Protein AF-A0A836S4W9-F1 (afdb_monomer_lite)

Foldseek 3Di:
DPPVVVVVVVVVVVVVVVPDPDDPDDDDDDDFPQEEEEEEAPVSVVCQVVSVVVVHQYEYAHDYDDDDPPHNYDDLPPADWDWDDAQQFIWIWRHDPVDPPIDIDGGRAYEYAYPDDNDPDPDDGHRYHYPPVPPPPPVPPD

Structure (mmCIF, N/CA/C/O backbone):
data_AF-A0A836S4W9-F1
#
_entry.id   AF-A0A836S4W9-F1
#
loop_
_atom_site.group_PDB
_atom_site.id
_atom_site.type_symbol
_atom_site.label_atom_id
_atom_site.label_alt_id
_atom_site.label_comp_id
_atom_site.label_asym_id
_atom_site.label_entity_id
_atom_site.label_seq_id
_atom_site.pdbx_PDB_ins_code
_atom_site.Cartn_x
_atom_site.Cartn_y
_atom_site.Cartn_z
_atom_site.occupancy
_atom_site.B_iso_or_equiv
_atom_site.auth_seq_id
_atom_site.auth_comp_id
_atom_site.auth_asym_id
_atom_site.auth_atom_id
_atom_site.pdbx_PDB_model_num
ATOM 1 N N . MET A 1 1 ? 35.842 -36.154 -36.106 1.00 51.56 1 MET A N 1
ATOM 2 C CA . MET A 1 1 ? 34.498 -35.689 -36.525 1.00 51.56 1 MET A CA 1
ATOM 3 C C . MET A 1 1 ? 33.874 -34.598 -35.627 1.00 51.56 1 MET A C 1
ATOM 5 O O . MET A 1 1 ? 32.928 -33.974 -36.079 1.00 51.56 1 MET A O 1
ATOM 9 N N . ASN A 1 2 ? 34.407 -34.270 -34.434 1.00 56.66 2 ASN A N 1
ATOM 10 C CA . ASN A 1 2 ? 33.774 -33.313 -33.491 1.00 56.66 2 ASN A CA 1
ATOM 11 C C . ASN A 1 2 ? 33.962 -31.808 -33.786 1.00 56.66 2 ASN A C 1
ATOM 13 O O . ASN A 1 2 ? 33.228 -30.991 -33.240 1.00 56.66 2 ASN A O 1
ATOM 17 N N . ASN A 1 3 ? 34.921 -31.413 -34.630 1.00 57.19 3 ASN A N 1
ATOM 18 C CA . ASN A 1 3 ? 35.259 -29.992 -34.821 1.00 57.19 3 ASN A CA 1
ATOM 19 C C . ASN A 1 3 ? 34.303 -29.265 -35.797 1.00 57.19 3 ASN A C 1
ATOM 21 O O . ASN A 1 3 ? 34.026 -28.080 -35.649 1.00 57.19 3 ASN A O 1
ATOM 25 N N . ALA A 1 4 ? 33.741 -29.995 -36.767 1.00 59.72 4 ALA A N 1
ATOM 26 C CA . ALA A 1 4 ? 32.804 -29.447 -37.753 1.00 59.72 4 ALA A CA 1
ATOM 27 C C . ALA A 1 4 ? 31.412 -29.165 -37.157 1.00 59.72 4 ALA A C 1
ATOM 29 O O . ALA A 1 4 ? 30.793 -28.160 -37.489 1.00 59.72 4 ALA A O 1
ATOM 30 N N . VAL A 1 5 ? 30.942 -30.012 -36.233 1.00 61.31 5 VAL A N 1
ATOM 31 C CA . VAL A 1 5 ? 29.652 -29.822 -35.542 1.00 61.31 5 VAL A CA 1
ATOM 32 C C . VAL A 1 5 ? 29.698 -28.596 -34.625 1.00 61.31 5 VAL A C 1
ATOM 34 O O . VAL A 1 5 ? 28.749 -27.819 -34.598 1.00 61.31 5 VAL A O 1
ATOM 37 N N . ASN A 1 6 ? 30.825 -28.371 -33.940 1.00 72.06 6 ASN A N 1
ATOM 38 C CA . ASN A 1 6 ? 31.017 -27.198 -33.087 1.00 72.06 6 ASN A CA 1
ATOM 39 C C . ASN A 1 6 ? 31.054 -25.898 -33.910 1.00 72.06 6 ASN A C 1
ATOM 41 O O . ASN A 1 6 ? 30.418 -24.912 -33.553 1.00 72.06 6 ASN A O 1
ATOM 45 N N . 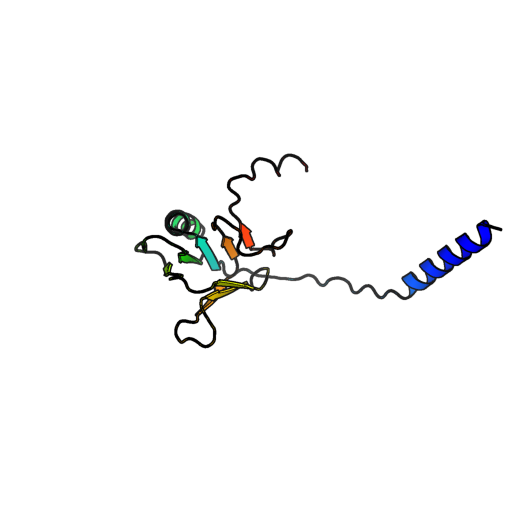ARG A 1 7 ? 31.717 -25.915 -35.076 1.00 75.69 7 ARG A N 1
ATOM 46 C CA . ARG A 1 7 ? 31.752 -24.752 -35.972 1.00 75.69 7 ARG A CA 1
ATOM 47 C C . ARG A 1 7 ? 30.370 -24.411 -36.533 1.00 75.69 7 ARG A C 1
ATOM 49 O O . ARG A 1 7 ? 29.991 -23.248 -36.519 1.00 75.69 7 ARG A O 1
ATOM 56 N N . ASN A 1 8 ? 29.592 -25.421 -36.919 1.00 79.06 8 ASN A N 1
ATOM 57 C CA . ASN A 1 8 ? 28.217 -25.225 -37.383 1.00 79.06 8 ASN A CA 1
ATOM 58 C C . ASN A 1 8 ? 27.304 -24.674 -36.273 1.00 79.06 8 ASN A C 1
ATOM 60 O O . ASN A 1 8 ? 26.460 -23.826 -36.546 1.00 79.06 8 ASN A O 1
ATOM 64 N N . ALA A 1 9 ? 27.479 -25.118 -35.023 1.00 76.81 9 ALA A N 1
ATOM 65 C CA . ALA A 1 9 ? 26.729 -24.590 -33.882 1.00 76.81 9 ALA A CA 1
ATOM 66 C C . ALA A 1 9 ? 27.079 -23.118 -33.592 1.00 76.81 9 ALA A C 1
ATOM 68 O O . ALA A 1 9 ? 26.187 -22.309 -33.341 1.00 76.81 9 ALA A O 1
ATOM 69 N N . VAL A 1 10 ? 28.361 -22.755 -33.691 1.00 80.06 10 VAL A N 1
ATOM 70 C CA . VAL A 1 10 ? 28.833 -21.369 -33.539 1.00 80.06 10 VAL A CA 1
ATOM 71 C C . VAL A 1 10 ? 28.321 -20.476 -34.671 1.00 80.06 10 VAL A C 1
ATOM 73 O O . VAL A 1 10 ? 27.820 -19.383 -34.409 1.00 80.06 10 VAL A O 1
ATOM 76 N N . GLU A 1 11 ? 28.395 -20.940 -35.919 1.00 84.25 11 GLU A N 1
ATOM 77 C CA . GLU A 1 11 ? 27.893 -20.214 -37.091 1.00 84.25 11 GLU A CA 1
ATOM 78 C C . GLU A 1 11 ? 26.371 -19.998 -37.002 1.00 84.25 11 GLU A C 1
ATOM 80 O O . GLU A 1 11 ? 25.886 -18.893 -37.257 1.00 84.25 11 GLU A O 1
ATOM 85 N N . ALA A 1 12 ? 25.621 -21.011 -36.555 1.00 83.50 12 ALA A N 1
ATOM 86 C CA . ALA A 1 12 ? 24.181 -20.909 -36.330 1.00 83.50 12 ALA A CA 1
ATOM 87 C C . ALA A 1 12 ? 23.832 -19.921 -35.203 1.00 83.50 12 ALA A C 1
ATOM 89 O O . ALA A 1 12 ? 22.931 -19.096 -35.366 1.00 83.50 12 ALA A O 1
ATOM 90 N N . ALA A 1 13 ? 24.568 -19.949 -34.086 1.00 79.00 13 ALA A N 1
ATOM 91 C CA . ALA A 1 13 ? 24.371 -19.012 -32.982 1.00 79.00 13 ALA A CA 1
ATOM 92 C C . ALA A 1 13 ? 24.673 -17.561 -33.400 1.00 79.00 13 ALA A C 1
ATOM 94 O O . ALA A 1 13 ? 23.891 -16.655 -33.115 1.00 79.00 13 ALA A O 1
ATOM 95 N N . GLN A 1 14 ? 25.760 -17.327 -34.142 1.00 81.31 14 GLN A N 1
ATOM 96 C CA . GLN A 1 14 ? 26.094 -15.998 -34.665 1.00 81.31 14 GLN A CA 1
ATOM 97 C C . GLN A 1 14 ? 25.059 -15.485 -35.673 1.00 81.31 14 GLN A C 1
ATOM 99 O O . GLN A 1 14 ? 24.728 -14.298 -35.662 1.00 81.31 14 GLN A O 1
ATOM 104 N N . ALA A 1 15 ? 24.533 -16.359 -36.536 1.00 84.12 15 ALA A N 1
ATOM 105 C CA . ALA A 1 15 ? 23.480 -15.999 -37.482 1.00 84.12 15 ALA A CA 1
ATOM 106 C C . ALA A 1 15 ? 22.175 -15.608 -36.767 1.00 84.12 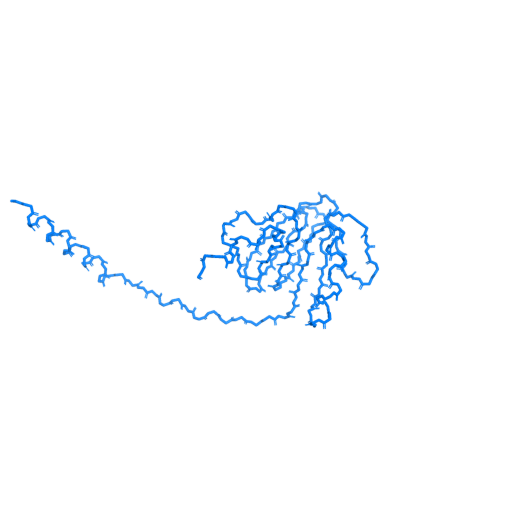15 ALA A C 1
ATOM 108 O O . ALA A 1 15 ? 21.524 -14.647 -37.176 1.00 84.12 15 ALA A O 1
ATOM 109 N N . ALA A 1 16 ? 21.829 -16.297 -35.675 1.00 80.12 16 ALA A N 1
ATOM 110 C CA . ALA A 1 16 ? 20.660 -15.970 -34.863 1.00 80.12 16 ALA A CA 1
ATOM 111 C C . ALA A 1 16 ? 20.783 -14.593 -34.186 1.00 80.12 16 ALA A C 1
ATOM 113 O O . ALA A 1 16 ? 19.824 -13.824 -34.179 1.00 80.12 16 ALA A O 1
ATOM 114 N N . VAL A 1 17 ? 21.973 -14.243 -33.682 1.00 80.88 17 VAL A N 1
ATOM 115 C CA . VAL A 1 17 ? 22.218 -12.946 -33.023 1.00 80.88 17 VAL A CA 1
ATOM 116 C C . VAL A 1 17 ? 22.203 -11.778 -34.015 1.00 80.88 17 VAL A C 1
ATOM 118 O O . VAL A 1 17 ? 21.709 -10.707 -33.678 1.00 80.88 17 VAL A O 1
ATOM 121 N N . LYS A 1 18 ? 22.673 -11.964 -35.258 1.00 78.50 18 LYS A N 1
ATOM 122 C CA . LYS A 1 18 ? 22.687 -10.894 -36.281 1.00 78.50 18 LYS A CA 1
ATOM 123 C C . LYS A 1 18 ? 21.304 -10.328 -36.617 1.00 78.50 18 LYS A C 1
ATOM 125 O O . LYS A 1 18 ? 21.214 -9.171 -37.011 1.00 78.50 18 LYS A O 1
ATOM 130 N N . ASN A 1 19 ? 20.254 -11.130 -36.458 1.00 73.44 19 ASN A N 1
ATOM 131 C CA . ASN A 1 19 ? 18.872 -10.716 -36.711 1.00 73.44 19 ASN A CA 1
ATOM 132 C C . ASN A 1 19 ? 18.129 -10.311 -35.431 1.00 73.44 19 ASN A C 1
ATOM 134 O O . ASN A 1 19 ? 16.938 -10.003 -35.481 1.00 73.44 19 ASN A O 1
ATOM 138 N N . MET A 1 20 ? 18.808 -10.317 -34.282 1.00 76.44 20 MET A N 1
ATOM 139 C CA . MET A 1 20 ? 18.227 -9.894 -33.021 1.00 76.44 20 MET A CA 1
ATOM 140 C C . MET A 1 20 ? 18.170 -8.367 -32.993 1.00 76.44 20 MET A C 1
ATOM 142 O O . MET A 1 20 ? 19.155 -7.685 -32.718 1.00 76.44 20 MET A O 1
ATOM 146 N N . VAL A 1 21 ? 16.997 -7.820 -33.302 1.00 72.50 21 VAL A N 1
ATOM 147 C CA . VAL A 1 21 ? 16.730 -6.393 -33.124 1.00 72.50 21 VAL A CA 1
ATOM 148 C C . VAL A 1 21 ? 16.537 -6.146 -31.630 1.00 72.50 21 VAL A C 1
ATOM 150 O O . VAL A 1 21 ? 15.469 -6.402 -31.079 1.00 72.50 21 VAL A O 1
ATOM 153 N N . VAL A 1 22 ? 17.593 -5.683 -30.962 1.00 72.38 22 VAL A N 1
ATOM 154 C CA . VAL A 1 22 ? 17.516 -5.220 -29.574 1.00 72.38 22 VAL A CA 1
ATOM 155 C C . VAL A 1 22 ? 17.031 -3.775 -29.604 1.00 72.38 22 VAL A C 1
ATOM 157 O O . VA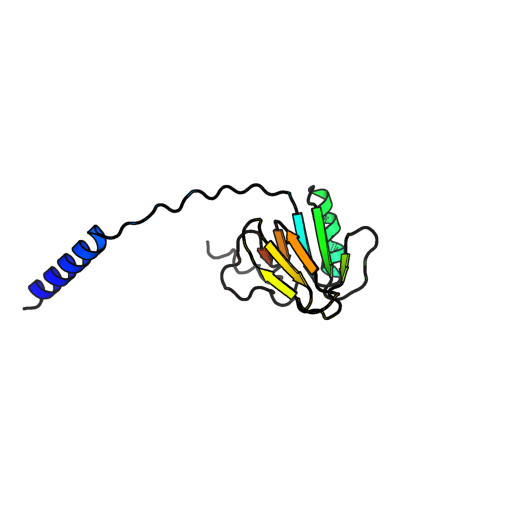L A 1 22 ? 17.762 -2.878 -30.020 1.00 72.38 22 VAL A O 1
ATOM 160 N N . ALA A 1 23 ? 15.782 -3.542 -29.205 1.00 66.06 23 ALA A N 1
ATOM 161 C CA . ALA A 1 23 ? 15.304 -2.185 -28.976 1.00 66.06 23 ALA A CA 1
ATOM 162 C C . ALA A 1 23 ? 15.989 -1.635 -27.709 1.00 66.06 23 ALA A C 1
ATOM 164 O O . ALA A 1 23 ? 15.935 -2.305 -26.675 1.00 66.06 23 ALA A O 1
ATOM 165 N N . PRO A 1 24 ? 16.635 -0.454 -27.753 1.00 65.31 24 PRO A N 1
ATOM 166 C CA . PRO A 1 24 ? 17.131 0.193 -26.547 1.00 65.31 24 PRO A CA 1
ATOM 167 C C . PRO A 1 24 ? 15.971 0.394 -25.575 1.00 65.31 24 PRO A C 1
ATOM 169 O O . PRO A 1 24 ? 14.919 0.905 -25.965 1.00 65.31 24 PRO A O 1
ATOM 172 N N . THR A 1 25 ? 16.152 0.004 -24.317 1.00 67.19 25 THR A N 1
ATOM 173 C CA . THR A 1 25 ? 15.191 0.336 -23.267 1.00 67.19 25 THR A CA 1
ATOM 174 C C . THR A 1 25 ? 15.151 1.858 -23.158 1.00 67.19 25 THR A C 1
ATOM 176 O O . THR A 1 25 ? 16.163 2.481 -22.838 1.00 67.19 25 THR A O 1
ATOM 179 N N . GLY A 1 26 ? 14.017 2.466 -23.513 1.00 69.25 26 GLY A N 1
ATOM 180 C CA . GLY A 1 26 ? 13.843 3.913 -23.426 1.00 69.25 26 GLY A CA 1
ATOM 181 C C . GLY A 1 26 ? 14.092 4.402 -22.000 1.00 69.25 26 GLY A C 1
ATOM 182 O O . GLY A 1 26 ? 13.768 3.704 -21.037 1.00 69.25 26 GLY A O 1
ATOM 183 N N . LEU A 1 27 ? 14.676 5.594 -21.865 1.00 74.38 27 LEU A N 1
ATOM 184 C CA . LEU A 1 27 ? 14.792 6.258 -20.572 1.00 74.38 27 LEU A CA 1
ATOM 185 C C . LEU A 1 27 ? 13.370 6.514 -20.046 1.00 74.38 27 LEU A C 1
ATOM 187 O O . LEU A 1 27 ? 12.575 7.171 -20.718 1.00 74.38 27 LEU A O 1
ATOM 191 N N . VAL A 1 28 ? 13.031 5.962 -18.881 1.00 70.81 28 VAL A N 1
ATOM 192 C CA . VAL A 1 28 ? 11.739 6.219 -18.234 1.00 70.81 28 VAL A CA 1
ATOM 193 C C . VAL A 1 28 ? 11.919 7.408 -17.300 1.00 70.81 28 VAL A C 1
ATOM 195 O O . VAL A 1 28 ? 12.560 7.288 -16.258 1.00 70.81 28 VAL A O 1
ATOM 198 N N . GLU A 1 29 ? 11.368 8.558 -17.680 1.00 71.56 29 GLU A N 1
ATOM 199 C CA . GLU A 1 29 ? 11.309 9.737 -16.817 1.00 71.56 29 GLU A CA 1
ATOM 200 C C . GLU A 1 29 ? 10.060 9.679 -15.937 1.00 71.56 29 GLU A C 1
ATOM 202 O O . GLU A 1 29 ? 8.949 9.425 -16.404 1.00 71.56 29 GLU A O 1
ATOM 207 N N . TYR A 1 30 ? 10.249 9.920 -14.644 1.00 77.12 30 TYR A N 1
ATOM 208 C CA . TYR A 1 30 ? 9.175 9.973 -13.666 1.00 77.12 30 TYR A CA 1
ATOM 209 C C . TYR A 1 30 ? 9.419 11.126 -12.691 1.00 77.12 30 TYR A C 1
ATOM 211 O O . TYR A 1 30 ? 10.542 11.340 -12.235 1.00 77.12 30 TYR A O 1
ATOM 219 N N . THR A 1 31 ? 8.358 11.859 -12.350 1.00 82.38 31 THR A N 1
ATOM 220 C CA . THR A 1 31 ? 8.387 12.923 -11.343 1.00 82.38 31 THR A CA 1
ATOM 221 C C . THR A 1 31 ? 7.360 12.628 -10.263 1.00 82.38 31 THR A C 1
ATOM 223 O O . THR A 1 31 ? 6.156 12.615 -10.524 1.00 82.38 31 THR A O 1
ATOM 226 N N . SER A 1 32 ? 7.851 12.415 -9.043 1.00 86.94 32 SER A N 1
ATOM 227 C CA . SER A 1 32 ? 7.003 12.176 -7.879 1.00 86.94 32 SER A CA 1
ATOM 228 C C . SER A 1 32 ? 6.202 13.407 -7.480 1.00 86.94 32 SER A C 1
ATOM 230 O O . SER A 1 32 ? 6.719 14.520 -7.517 1.00 86.94 32 SER A O 1
ATOM 232 N N . GLN A 1 33 ? 4.950 13.190 -7.076 1.00 89.81 33 GLN A N 1
ATOM 233 C CA . GLN A 1 33 ? 4.092 14.184 -6.428 1.00 89.81 33 GLN A CA 1
ATOM 234 C C . GLN A 1 33 ? 4.189 14.104 -4.893 1.00 89.81 33 GLN A C 1
ATOM 236 O O . GLN A 1 33 ? 3.486 14.826 -4.189 1.00 89.81 33 GLN A O 1
ATOM 241 N N . GLY A 1 34 ? 5.054 13.229 -4.364 1.00 92.06 34 GLY A N 1
ATOM 242 C CA . GLY A 1 34 ? 5.272 13.054 -2.929 1.00 92.06 34 GLY A CA 1
ATOM 243 C C . GLY A 1 34 ? 4.142 12.316 -2.211 1.00 92.06 34 GLY A C 1
ATOM 244 O O . GLY A 1 34 ? 4.069 12.382 -0.986 1.00 92.06 34 GLY A O 1
ATOM 245 N N . ARG A 1 35 ? 3.252 11.624 -2.933 1.00 94.62 35 ARG A N 1
ATOM 246 C CA . ARG A 1 35 ? 2.162 10.845 -2.325 1.00 94.62 35 ARG A CA 1
ATOM 247 C C . ARG A 1 35 ? 2.711 9.546 -1.753 1.00 94.62 35 ARG A C 1
ATOM 249 O O . ARG A 1 35 ? 3.350 8.778 -2.473 1.00 94.62 35 ARG A O 1
ATOM 256 N N . CYS A 1 36 ? 2.460 9.301 -0.476 1.00 94.50 36 CYS A N 1
ATOM 257 C CA . CYS A 1 36 ? 2.925 8.112 0.221 1.00 94.50 36 CYS A CA 1
ATOM 258 C C . CYS A 1 36 ? 1.758 7.456 0.954 1.00 94.50 36 CYS A C 1
ATOM 260 O O . CYS A 1 36 ? 1.019 8.130 1.669 1.00 94.50 36 CYS A O 1
ATOM 262 N N . VAL A 1 37 ? 1.610 6.141 0.801 1.00 96.19 37 VAL A N 1
ATOM 263 C CA . VAL A 1 37 ? 0.693 5.355 1.630 1.00 96.19 37 VAL A CA 1
ATOM 264 C C . VAL A 1 37 ? 1.516 4.475 2.557 1.00 96.19 37 VAL A C 1
ATOM 266 O O . VAL A 1 37 ? 2.334 3.686 2.085 1.00 96.19 37 VAL A O 1
ATOM 269 N N . VAL A 1 38 ? 1.276 4.599 3.861 1.00 95.62 38 VAL A N 1
ATOM 270 C CA . VAL A 1 38 ? 1.811 3.694 4.883 1.00 95.62 38 VAL A CA 1
ATOM 271 C C . VAL A 1 38 ? 0.741 2.659 5.204 1.00 95.62 38 VAL A C 1
ATOM 273 O O . VAL A 1 38 ? -0.378 3.019 5.565 1.00 95.62 38 VAL A O 1
ATOM 276 N N . ILE A 1 39 ? 1.065 1.380 5.054 1.00 95.50 39 ILE A N 1
ATOM 277 C CA . ILE A 1 39 ? 0.166 0.257 5.327 1.00 95.50 39 ILE A CA 1
ATOM 278 C C . ILE A 1 39 ? 0.699 -0.481 6.550 1.00 95.50 39 ILE A C 1
ATOM 280 O O . ILE A 1 39 ? 1.863 -0.860 6.565 1.00 95.50 39 ILE A O 1
ATOM 284 N N . GLY A 1 40 ? -0.128 -0.703 7.564 1.00 94.12 40 GLY A N 1
ATOM 285 C CA . GLY A 1 40 ? 0.281 -1.434 8.769 1.00 94.12 40 GLY A CA 1
ATOM 286 C C . GLY A 1 40 ? -0.780 -1.377 9.857 1.00 94.12 40 GLY A C 1
ATOM 287 O O . GLY A 1 40 ? -1.898 -0.932 9.591 1.00 94.12 40 GLY A O 1
ATOM 288 N N . ALA A 1 41 ? -0.489 -1.891 11.050 1.00 92.75 41 ALA A N 1
ATOM 289 C CA . ALA A 1 41 ? -1.386 -1.765 12.197 1.00 92.75 41 ALA A CA 1
ATOM 290 C C . ALA A 1 41 ? -1.127 -0.427 12.922 1.00 92.75 41 ALA A C 1
ATOM 292 O O . ALA A 1 41 ? -0.810 0.570 12.267 1.00 92.75 41 ALA A O 1
ATOM 293 N N . ALA A 1 42 ? -1.270 -0.369 14.247 1.00 90.88 42 ALA A N 1
ATOM 294 C CA . ALA A 1 42 ? -1.118 0.868 15.020 1.00 90.88 42 ALA A CA 1
ATOM 295 C C . ALA A 1 42 ? 0.234 1.573 14.772 1.00 90.88 42 ALA A C 1
ATOM 297 O O . ALA A 1 42 ? 0.283 2.797 14.670 1.00 90.88 42 ALA A O 1
ATOM 298 N N . GLU A 1 43 ? 1.311 0.813 14.554 1.00 89.69 43 GLU A N 1
ATOM 299 C CA . GLU A 1 43 ? 2.644 1.336 14.243 1.00 89.69 43 GLU A CA 1
ATOM 300 C C . GLU A 1 43 ? 2.687 2.214 12.979 1.00 89.69 43 GLU A C 1
ATOM 302 O O . GLU A 1 43 ? 3.510 3.126 12.884 1.00 89.69 43 GLU A O 1
ATOM 307 N N . ALA A 1 44 ? 1.790 1.985 12.013 1.00 92.00 44 ALA A N 1
ATOM 308 C CA . ALA A 1 44 ? 1.701 2.8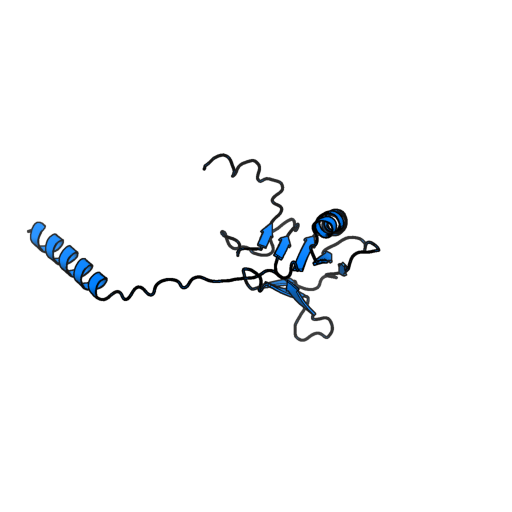12 10.813 1.00 92.00 44 ALA A CA 1
ATOM 309 C C . ALA A 1 44 ? 1.201 4.224 11.131 1.00 92.00 44 ALA A C 1
ATOM 311 O O . ALA A 1 44 ? 1.722 5.195 10.577 1.00 92.00 44 ALA A O 1
ATOM 312 N N . ALA A 1 45 ? 0.223 4.337 12.034 1.00 90.12 45 ALA A N 1
ATOM 313 C CA . ALA A 1 45 ? -0.293 5.621 12.492 1.00 90.12 45 ALA A CA 1
ATOM 314 C C . ALA A 1 45 ? 0.753 6.369 13.332 1.00 90.12 45 ALA A C 1
ATOM 316 O O . ALA A 1 45 ? 0.971 7.552 13.100 1.00 90.12 45 ALA A O 1
ATOM 317 N N . GLU A 1 46 ? 1.489 5.666 14.197 1.00 88.31 46 GLU A N 1
ATOM 318 C CA . GLU A 1 46 ? 2.559 6.264 15.008 1.00 88.31 46 GLU A CA 1
ATOM 319 C C . GLU A 1 46 ? 3.746 6.766 14.162 1.00 88.31 46 GLU A C 1
ATOM 321 O O . GLU A 1 46 ? 4.394 7.766 14.493 1.00 88.31 46 GLU A O 1
ATOM 326 N N . PHE A 1 47 ? 4.066 6.067 13.068 1.00 86.25 47 PHE A N 1
ATOM 327 C CA . PHE A 1 47 ? 5.209 6.394 12.214 1.00 86.25 47 PHE A CA 1
ATOM 328 C C . PHE A 1 47 ? 4.907 7.493 11.186 1.00 86.25 47 PHE A C 1
ATOM 330 O O . PHE A 1 47 ? 5.765 8.337 10.907 1.00 86.25 47 PHE A O 1
ATOM 337 N N . ALA A 1 48 ? 3.692 7.514 10.632 1.00 89.75 48 ALA A N 1
ATOM 338 C CA . ALA A 1 48 ? 3.289 8.419 9.555 1.00 89.75 48 ALA A CA 1
ATOM 339 C C . ALA A 1 48 ? 3.565 9.924 9.793 1.00 89.75 48 ALA A C 1
ATOM 341 O O . ALA A 1 48 ? 3.986 10.585 8.838 1.00 89.75 48 ALA A O 1
ATOM 342 N N . PRO A 1 49 ? 3.420 10.500 11.008 1.00 88.81 49 PRO A N 1
ATOM 343 C CA . PRO A 1 49 ? 3.693 11.916 11.257 1.00 88.81 49 PRO A CA 1
ATOM 344 C C . PRO A 1 49 ? 5.129 12.318 10.922 1.00 88.81 49 PRO A C 1
ATOM 346 O O . PRO A 1 49 ? 5.351 13.398 10.380 1.00 88.81 49 PRO A O 1
ATOM 349 N N . ARG A 1 50 ? 6.097 11.423 11.158 1.00 88.44 50 ARG A N 1
ATOM 350 C CA . ARG A 1 50 ? 7.522 11.674 10.883 1.00 88.44 50 ARG A CA 1
ATOM 351 C C . ARG A 1 50 ? 7.800 11.820 9.387 1.00 88.44 50 ARG A C 1
ATOM 353 O O . ARG A 1 50 ? 8.690 12.562 8.989 1.00 88.44 50 ARG A O 1
ATOM 360 N N . LEU A 1 51 ? 7.029 11.129 8.545 1.00 87.62 51 LEU A N 1
ATOM 361 C CA . LEU A 1 51 ? 7.124 11.254 7.089 1.00 87.62 51 LEU A CA 1
ATOM 362 C C . LEU A 1 51 ? 6.483 12.551 6.580 1.00 87.62 51 LEU A C 1
ATOM 364 O O . LEU A 1 51 ? 6.939 13.124 5.592 1.00 87.62 51 LEU A O 1
ATOM 368 N N . SER A 1 52 ? 5.454 13.046 7.263 1.00 82.88 52 SER A N 1
ATOM 369 C CA . SER A 1 52 ? 4.824 14.325 6.922 1.00 82.88 52 SER A CA 1
ATOM 370 C C . SER A 1 52 ? 5.762 15.519 7.158 1.00 82.88 52 SER A C 1
ATOM 372 O O . SER A 1 52 ? 5.677 16.515 6.440 1.00 82.88 52 SER A O 1
ATOM 374 N N . GLU A 1 53 ? 6.711 15.416 8.098 1.00 84.69 53 GLU A N 1
ATOM 375 C CA . GLU A 1 53 ? 7.726 16.454 8.358 1.00 84.69 53 GLU A CA 1
ATOM 376 C C . GLU A 1 53 ? 8.674 16.682 7.167 1.00 84.69 53 GLU A C 1
ATOM 378 O O . GLU A 1 53 ? 9.184 17.787 6.979 1.00 84.69 53 GLU A O 1
ATOM 383 N N . VAL A 1 54 ? 8.867 15.671 6.312 1.00 83.12 54 VAL A N 1
ATOM 384 C CA . VAL A 1 54 ? 9.728 15.747 5.118 1.00 83.12 54 VAL A CA 1
ATOM 385 C C . VAL A 1 54 ? 8.957 16.091 3.835 1.00 83.12 54 VAL A C 1
ATOM 387 O O . VAL A 1 54 ? 9.406 15.788 2.733 1.00 83.12 54 VAL A O 1
ATOM 390 N N . SER A 1 55 ? 7.813 16.779 3.961 1.00 84.25 55 SER A N 1
ATOM 391 C CA . SER A 1 55 ? 6.968 17.256 2.846 1.00 84.25 55 SER A CA 1
ATOM 392 C C . SER A 1 55 ? 6.303 16.161 1.995 1.00 84.25 55 SER A C 1
ATOM 394 O O . SER A 1 55 ? 5.918 16.419 0.853 1.00 84.25 55 SER A O 1
ATOM 396 N N . LEU A 1 56 ? 6.131 14.948 2.532 1.00 90.75 56 LEU A N 1
ATOM 397 C CA . LEU A 1 56 ? 5.318 13.912 1.888 1.00 90.75 56 LEU A CA 1
ATOM 398 C C . LEU A 1 56 ? 3.829 14.103 2.200 1.00 90.75 56 LEU A C 1
ATOM 400 O O . LEU A 1 56 ? 3.442 14.486 3.302 1.00 90.75 56 LEU A O 1
ATOM 404 N N . GLN A 1 57 ? 2.980 13.781 1.226 1.00 92.69 57 GLN A N 1
ATOM 405 C CA . GLN A 1 57 ? 1.533 13.684 1.403 1.00 92.69 57 GLN A CA 1
ATOM 406 C C . GLN A 1 57 ? 1.199 12.262 1.852 1.00 92.69 57 GLN A C 1
ATOM 408 O O . GLN A 1 57 ? 1.043 11.362 1.024 1.00 92.69 57 GLN A O 1
ATOM 413 N N . VAL A 1 58 ? 1.153 12.059 3.167 1.00 93.69 58 VAL A N 1
ATOM 414 C CA . VAL A 1 58 ? 1.027 10.730 3.773 1.00 93.69 58 VAL A CA 1
ATOM 415 C C . VAL A 1 58 ? -0.436 10.377 4.022 1.00 93.69 58 VAL A C 1
ATOM 417 O O . VAL A 1 58 ? -1.171 11.166 4.610 1.00 93.69 58 VAL A O 1
ATOM 420 N N . GLN A 1 59 ? -0.839 9.176 3.610 1.00 94.44 59 GLN A N 1
ATOM 421 C CA . GLN A 1 59 ? -2.086 8.519 4.007 1.00 94.44 59 GLN A CA 1
ATOM 422 C C . GLN A 1 59 ? -1.775 7.204 4.715 1.00 94.44 59 GLN A C 1
ATOM 424 O O . GLN A 1 59 ? -0.833 6.505 4.341 1.00 94.44 59 GLN A O 1
ATOM 429 N N . VAL A 1 60 ? -2.570 6.858 5.725 1.00 95.12 60 VAL A N 1
ATOM 430 C CA . VAL A 1 60 ? -2.395 5.612 6.480 1.00 95.12 60 VAL A CA 1
ATOM 431 C C . VAL A 1 60 ? -3.516 4.653 6.125 1.00 95.12 60 VAL A C 1
ATOM 433 O O . VAL A 1 60 ? -4.685 4.965 6.326 1.00 95.12 60 VAL A O 1
ATOM 436 N N . LEU A 1 61 ? -3.168 3.474 5.620 1.00 95.81 61 LEU A N 1
ATOM 437 C CA . LEU A 1 61 ? -4.094 2.361 5.450 1.00 95.81 61 LEU A CA 1
ATOM 438 C C . LEU A 1 61 ? -3.965 1.427 6.655 1.00 95.81 61 LEU A C 1
ATOM 440 O O . LEU A 1 61 ? -3.066 0.586 6.716 1.00 95.81 61 LEU A O 1
ATOM 444 N N . LEU A 1 62 ? -4.861 1.613 7.623 1.00 94.50 62 LEU A N 1
ATOM 445 C CA . LEU A 1 62 ? -4.799 0.968 8.930 1.00 94.50 62 LEU A CA 1
ATOM 446 C C . LEU A 1 62 ? -5.407 -0.435 8.869 1.00 94.50 62 LEU A C 1
ATOM 448 O O . LEU A 1 62 ? -6.611 -0.608 8.676 1.00 94.50 62 LEU A O 1
ATOM 452 N N . THR A 1 63 ? -4.568 -1.453 9.013 1.00 93.00 63 THR A N 1
ATOM 453 C CA . THR A 1 63 ? -4.967 -2.867 8.949 1.00 93.00 63 THR A CA 1
ATOM 454 C C . THR A 1 63 ? -5.610 -3.353 10.249 1.00 93.00 63 THR A C 1
ATOM 456 O O . THR A 1 63 ? -6.545 -4.155 10.197 1.00 93.00 63 THR A O 1
ATOM 459 N N . ASP A 1 64 ? -5.149 -2.834 11.389 1.00 88.31 64 ASP A N 1
ATOM 460 C CA . ASP A 1 64 ? -5.657 -3.082 12.740 1.00 88.31 64 ASP A CA 1
ATOM 461 C C . ASP A 1 64 ? -5.243 -1.928 13.674 1.00 88.31 64 ASP A C 1
ATOM 463 O O . ASP A 1 64 ? -4.262 -1.238 13.403 1.00 88.31 64 ASP A O 1
ATOM 467 N N . GLY A 1 65 ? -5.960 -1.733 14.780 1.00 84.06 65 GLY A N 1
ATOM 468 C CA . GLY A 1 65 ? -5.696 -0.672 15.757 1.00 84.06 65 GLY A CA 1
ATOM 469 C C . GLY A 1 65 ? -6.665 0.519 15.697 1.00 84.06 65 GLY A C 1
ATOM 470 O O . GLY A 1 65 ? -7.613 0.520 14.908 1.00 84.06 65 GLY A O 1
ATOM 471 N N . PRO A 1 66 ? -6.484 1.507 16.592 1.00 79.00 66 PRO A N 1
ATOM 472 C CA . PRO A 1 66 ? -7.354 2.674 16.681 1.00 79.00 66 PRO A CA 1
ATOM 473 C C . PRO A 1 66 ? -7.017 3.737 15.627 1.00 79.00 66 PRO A C 1
ATOM 475 O O . PRO A 1 66 ? -5.854 3.944 15.291 1.00 79.00 66 PRO A O 1
ATOM 478 N N . ASP A 1 67 ? -8.038 4.465 15.170 1.00 77.06 67 ASP A N 1
ATOM 479 C CA . ASP A 1 67 ? -7.846 5.660 14.345 1.00 77.06 67 ASP A CA 1
ATOM 480 C C . ASP A 1 67 ? -7.191 6.774 15.180 1.00 77.06 67 ASP A C 1
ATOM 482 O O . ASP A 1 67 ? -7.736 7.202 16.204 1.00 77.06 67 ASP A O 1
ATOM 486 N N . GLU A 1 68 ? -6.036 7.274 14.733 1.00 71.25 68 GLU A N 1
ATOM 487 C CA . GLU A 1 68 ? -5.364 8.407 15.373 1.00 71.25 68 GLU A CA 1
ATOM 488 C C . GLU A 1 68 ? -5.841 9.763 14.813 1.00 71.25 68 GLU A C 1
ATOM 490 O O . GLU A 1 68 ? -5.887 9.959 13.593 1.00 71.25 68 GLU A O 1
ATOM 495 N N . PRO A 1 69 ? -6.168 10.748 15.674 1.00 69.06 69 PRO A N 1
ATOM 496 C CA . PRO A 1 69 ? -6.564 12.081 15.227 1.00 69.06 69 PRO A CA 1
ATOM 497 C C . PRO A 1 69 ? -5.424 12.835 14.527 1.00 69.06 69 PRO A C 1
ATOM 499 O O . PRO A 1 69 ? -4.326 12.952 15.062 1.00 69.06 69 PRO A O 1
ATOM 502 N N . GLY A 1 70 ? -5.717 13.455 13.380 1.00 74.12 70 GLY A N 1
ATOM 503 C CA . GLY A 1 70 ? -4.797 14.374 12.692 1.00 74.12 70 GLY A CA 1
ATOM 504 C C . GLY A 1 70 ? -4.074 13.790 11.477 1.00 74.12 70 GLY A C 1
ATOM 505 O O . GLY A 1 70 ? -3.440 14.546 10.742 1.00 74.12 70 GLY A O 1
ATOM 506 N N . LEU A 1 71 ? -4.227 12.492 11.211 1.00 73.81 71 LEU A N 1
ATOM 507 C CA . LEU A 1 71 ? -3.785 11.844 9.976 1.00 73.81 71 LEU A CA 1
ATOM 508 C C . LEU A 1 71 ? -4.989 11.453 9.105 1.00 73.81 71 LEU A C 1
ATOM 510 O O . LEU A 1 71 ? -6.045 11.097 9.635 1.00 73.81 71 LEU A O 1
ATOM 514 N N . PRO A 1 72 ? -4.859 11.479 7.768 1.00 87.06 72 PRO A N 1
ATOM 515 C CA . PRO A 1 72 ? -5.840 10.864 6.888 1.00 87.06 72 PRO A CA 1
ATOM 516 C C . PRO A 1 72 ? -5.682 9.337 6.964 1.00 87.06 72 PRO A C 1
ATOM 518 O O . PRO A 1 72 ? -4.870 8.738 6.254 1.00 87.06 72 PRO A O 1
ATOM 521 N N . VAL A 1 73 ? -6.438 8.730 7.881 1.00 92.06 73 VAL A N 1
ATOM 522 C CA . VAL A 1 73 ? -6.479 7.282 8.118 1.00 92.06 73 VAL A CA 1
ATOM 523 C C . VAL A 1 73 ? -7.642 6.653 7.353 1.00 92.06 73 VAL A C 1
ATOM 525 O O . VAL A 1 73 ? -8.762 7.162 7.355 1.00 92.06 73 VAL A O 1
ATOM 528 N N . ILE A 1 74 ? -7.368 5.523 6.708 1.00 93.56 74 ILE A N 1
ATOM 529 C CA . ILE A 1 74 ? -8.334 4.699 5.992 1.00 93.56 74 ILE A CA 1
ATOM 530 C C . ILE A 1 74 ? -8.344 3.326 6.670 1.00 93.56 74 ILE A C 1
ATOM 532 O O . ILE A 1 74 ? -7.381 2.570 6.525 1.00 93.56 74 ILE A O 1
ATOM 536 N N . PRO A 1 75 ? -9.405 2.964 7.407 1.00 93.12 75 PRO A N 1
ATOM 537 C CA . PRO A 1 75 ? -9.452 1.684 8.103 1.00 93.12 75 PRO A CA 1
ATOM 538 C C . PRO A 1 75 ? -9.714 0.549 7.113 1.00 93.12 75 PRO A C 1
ATOM 540 O O . PRO A 1 75 ? -10.732 0.548 6.422 1.00 93.12 75 PRO A O 1
ATOM 543 N N . LEU A 1 76 ? -8.856 -0.471 7.053 1.00 93.38 76 LEU A N 1
ATOM 544 C CA . LEU A 1 76 ? -9.044 -1.616 6.159 1.00 93.38 76 LEU A CA 1
ATOM 545 C C . LEU A 1 76 ? -10.344 -2.362 6.488 1.00 93.38 76 LEU A C 1
ATOM 547 O O . LEU A 1 76 ? -11.088 -2.732 5.583 1.00 93.38 76 LEU A O 1
ATOM 551 N N . GLY A 1 77 ? -10.665 -2.539 7.772 1.00 88.44 77 GLY A N 1
ATOM 552 C CA . GLY A 1 77 ? -11.972 -3.043 8.207 1.00 88.44 77 GLY A CA 1
ATOM 553 C C . GLY A 1 77 ? -12.313 -4.433 7.657 1.00 88.44 77 GLY A C 1
ATOM 554 O O . GLY A 1 77 ? -13.435 -4.658 7.206 1.00 88.44 77 GLY A O 1
ATOM 555 N N . LYS A 1 78 ? -11.340 -5.356 7.653 1.00 86.69 78 LYS A N 1
ATOM 556 C CA . LYS A 1 78 ? -11.438 -6.715 7.070 1.00 86.69 78 LYS A CA 1
ATOM 557 C C . LYS A 1 78 ? -11.704 -6.759 5.558 1.00 86.69 78 LYS A C 1
ATOM 559 O O . LYS A 1 78 ? -11.986 -7.832 5.026 1.00 86.69 78 LYS A O 1
ATOM 564 N N . ARG A 1 79 ? -11.648 -5.620 4.862 1.00 93.44 79 ARG A N 1
ATOM 565 C CA . ARG A 1 79 ? -11.695 -5.581 3.399 1.00 93.44 79 ARG A CA 1
ATOM 566 C C . ARG A 1 79 ? -10.427 -6.222 2.837 1.00 93.44 79 ARG A C 1
ATOM 568 O O . ARG A 1 79 ? -9.373 -6.180 3.464 1.00 93.44 79 ARG A O 1
ATOM 575 N N . GLU A 1 80 ? -10.539 -6.810 1.654 1.00 93.69 80 GLU A N 1
ATOM 576 C CA . GLU A 1 80 ? -9.363 -7.282 0.926 1.00 93.69 80 GLU A CA 1
ATOM 577 C C . GLU A 1 80 ? -8.526 -6.097 0.442 1.00 93.69 80 GLU A C 1
ATOM 579 O O . GLU A 1 80 ? -9.053 -5.012 0.192 1.00 93.69 80 GLU A O 1
ATOM 584 N N . ILE A 1 81 ? -7.224 -6.317 0.302 1.00 95.50 81 ILE A N 1
ATOM 585 C CA . ILE A 1 81 ? -6.283 -5.327 -0.208 1.00 95.50 81 ILE A CA 1
ATOM 586 C C . ILE A 1 81 ? -5.515 -5.914 -1.386 1.00 95.50 81 ILE A C 1
ATOM 588 O O . ILE A 1 81 ? -5.077 -7.064 -1.349 1.00 95.50 81 ILE A O 1
ATOM 592 N N . LYS A 1 82 ? -5.332 -5.114 -2.436 1.00 95.88 82 LYS A N 1
ATOM 593 C CA . LYS A 1 82 ? -4.480 -5.475 -3.568 1.00 95.88 82 LYS A CA 1
ATOM 594 C C . LYS A 1 82 ? -3.668 -4.276 -4.027 1.00 95.88 82 LYS A C 1
ATOM 596 O O . LYS A 1 82 ? -4.232 -3.231 -4.336 1.00 95.88 82 LYS A O 1
ATOM 601 N N . VAL A 1 83 ? -2.354 -4.450 -4.113 1.00 96.31 83 VAL A N 1
ATOM 602 C CA . VAL A 1 83 ? -1.427 -3.430 -4.614 1.00 96.31 83 VAL A CA 1
ATOM 603 C C . VAL A 1 83 ? -1.003 -3.790 -6.035 1.00 96.31 83 VAL A C 1
ATOM 605 O O . VAL A 1 83 ? -0.594 -4.917 -6.308 1.00 96.31 83 VAL A O 1
ATOM 608 N N . GLU A 1 84 ? -1.108 -2.829 -6.946 1.00 94.56 84 GLU A N 1
ATOM 609 C CA . GLU A 1 84 ? -0.673 -2.940 -8.338 1.00 94.56 84 GLU A CA 1
ATOM 610 C C . GLU A 1 84 ? 0.153 -1.714 -8.745 1.00 94.56 84 GLU A C 1
ATOM 612 O O . GLU A 1 84 ? 0.074 -0.657 -8.118 1.00 94.56 84 GLU A O 1
ATOM 617 N N . GLY A 1 85 ? 0.898 -1.837 -9.843 1.00 90.88 85 GLY A N 1
ATOM 618 C CA . GLY A 1 85 ? 1.676 -0.744 -10.421 1.00 90.88 85 GLY A CA 1
ATOM 619 C C . GLY A 1 85 ? 3.143 -0.749 -10.000 1.00 90.88 85 GLY A C 1
ATOM 620 O O . GLY A 1 85 ? 3.650 -1.706 -9.416 1.00 90.88 85 GLY A O 1
ATOM 621 N N . HIS A 1 86 ? 3.838 0.316 -10.379 1.00 82.69 86 HIS A N 1
ATOM 622 C CA . HIS A 1 86 ? 5.258 0.514 -10.115 1.00 82.69 86 HIS A CA 1
ATOM 623 C C . HIS A 1 86 ? 5.597 2.004 -10.190 1.00 82.69 86 HIS A C 1
ATOM 625 O O . HIS A 1 86 ? 4.882 2.755 -10.853 1.00 82.69 86 HIS A O 1
ATOM 631 N N . MET A 1 87 ? 6.704 2.404 -9.555 1.00 80.38 87 MET A N 1
ATOM 632 C CA . MET A 1 87 ? 7.415 3.675 -9.746 1.00 80.38 87 MET A CA 1
ATOM 633 C C . MET A 1 87 ? 6.486 4.866 -10.007 1.00 80.38 87 MET A C 1
ATOM 635 O O . MET A 1 87 ? 6.382 5.350 -11.134 1.00 80.38 87 MET A O 1
ATOM 639 N N . GLY A 1 88 ? 5.772 5.301 -8.967 1.00 83.38 88 GLY A N 1
ATOM 640 C CA . GLY A 1 88 ? 4.920 6.480 -9.057 1.00 83.38 88 GLY A CA 1
ATOM 641 C C . GLY A 1 88 ? 3.483 6.292 -9.515 1.00 83.38 88 GLY A C 1
ATOM 642 O O . GLY A 1 88 ? 2.686 7.228 -9.487 1.00 83.38 88 GLY A O 1
ATOM 643 N N . ALA A 1 89 ? 3.152 5.090 -9.971 1.00 90.81 89 ALA A N 1
ATOM 644 C CA . ALA A 1 89 ? 1.840 4.751 -10.497 1.00 90.81 89 ALA A CA 1
ATOM 645 C C . ALA A 1 89 ? 1.206 3.597 -9.712 1.00 90.81 89 ALA A C 1
ATOM 647 O O . ALA A 1 89 ? 0.578 2.713 -10.303 1.00 90.81 89 ALA A O 1
ATOM 648 N N . PHE A 1 90 ? 1.383 3.577 -8.386 1.00 96.00 90 PHE A N 1
ATOM 649 C CA . PHE A 1 90 ? 0.757 2.556 -7.555 1.00 96.00 90 PHE A CA 1
ATOM 650 C C . PHE A 1 90 ? -0.749 2.779 -7.453 1.00 96.00 90 PHE A C 1
ATOM 652 O O . PHE A 1 90 ? -1.229 3.907 -7.300 1.00 96.00 90 PHE A O 1
ATOM 659 N N . LYS A 1 91 ? -1.485 1.670 -7.507 1.00 97.00 91 LYS A N 1
ATOM 660 C CA . LYS A 1 91 ? -2.917 1.593 -7.226 1.00 97.00 91 LYS A CA 1
ATOM 661 C C . LYS A 1 91 ? -3.133 0.604 -6.097 1.00 97.00 91 LYS A C 1
ATOM 663 O O . LYS A 1 91 ? -2.766 -0.564 -6.219 1.00 97.00 91 LYS A O 1
ATOM 668 N N . ILE A 1 92 ? -3.734 1.073 -5.013 1.00 97.31 92 ILE A N 1
ATOM 669 C CA . ILE A 1 92 ? -4.106 0.239 -3.874 1.00 97.31 92 ILE A CA 1
ATOM 670 C C . ILE A 1 92 ? -5.616 0.087 -3.903 1.00 97.31 92 ILE A C 1
ATOM 672 O O . ILE A 1 92 ? -6.354 1.042 -3.682 1.00 97.31 92 ILE A O 1
ATOM 676 N N . HIS A 1 93 ? -6.060 -1.117 -4.223 1.00 97.44 93 HIS A N 1
ATOM 677 C CA . HIS A 1 93 ? -7.456 -1.510 -4.217 1.00 97.44 93 HIS A CA 1
ATOM 678 C C . HIS A 1 93 ? -7.837 -1.965 -2.814 1.00 97.44 93 HIS A C 1
ATOM 680 O O . HIS A 1 93 ? -7.157 -2.822 -2.247 1.00 97.44 93 HIS A O 1
ATOM 686 N N . ILE A 1 94 ? -8.920 -1.409 -2.279 1.00 97.19 94 ILE A N 1
ATOM 687 C CA . ILE A 1 94 ? -9.431 -1.729 -0.950 1.00 97.19 94 ILE A CA 1
ATOM 688 C C . ILE A 1 94 ? -10.881 -2.185 -1.089 1.00 97.19 94 ILE A C 1
ATOM 690 O O . ILE A 1 94 ? -11.742 -1.431 -1.535 1.00 97.19 94 ILE A O 1
ATOM 694 N N . GLY A 1 95 ? -11.160 -3.419 -0.684 1.00 95.31 95 GLY A N 1
ATOM 695 C CA . GLY A 1 95 ? -12.462 -4.055 -0.836 1.00 95.31 95 GLY A CA 1
ATOM 696 C C . GLY A 1 95 ? -12.684 -4.682 -2.209 1.00 95.31 95 GLY A C 1
ATOM 697 O O . GLY A 1 95 ? -11.787 -4.798 -3.041 1.00 95.31 95 GLY A O 1
ATOM 698 N N . ASP A 1 96 ? -13.921 -5.112 -2.421 1.00 93.69 96 ASP A N 1
ATOM 699 C CA . ASP A 1 96 ? -14.369 -5.819 -3.619 1.00 93.69 96 ASP A CA 1
ATOM 700 C C . ASP A 1 96 ? -15.055 -4.834 -4.565 1.00 93.69 96 ASP A C 1
ATOM 702 O O . ASP A 1 96 ? -15.981 -4.151 -4.136 1.00 93.69 96 ASP A O 1
ATOM 706 N N . LYS A 1 97 ? -14.629 -4.791 -5.834 1.00 93.12 97 LYS A N 1
ATOM 707 C CA . LYS A 1 97 ? -15.117 -3.869 -6.878 1.00 93.12 97 LYS A CA 1
ATOM 708 C C . LYS A 1 97 ? -16.637 -3.837 -7.028 1.00 93.12 97 LYS A C 1
ATOM 710 O O . LYS A 1 97 ? -17.172 -2.804 -7.416 1.00 93.12 97 LYS A O 1
ATOM 715 N N . GLU A 1 98 ? -17.315 -4.935 -6.712 1.00 94.75 98 GLU A N 1
ATOM 716 C CA . GLU A 1 98 ? -18.773 -5.045 -6.821 1.00 94.75 98 GLU A CA 1
ATOM 717 C C . GLU A 1 98 ? -19.516 -4.498 -5.586 1.00 94.75 98 GLU A C 1
ATOM 719 O O . GLU A 1 98 ? -20.746 -4.422 -5.569 1.00 94.75 98 GLU A O 1
ATOM 724 N N . LYS A 1 99 ? -18.793 -4.119 -4.524 1.00 93.38 99 LYS A N 1
ATOM 725 C CA . LYS A 1 99 ? -19.360 -3.619 -3.266 1.00 93.38 99 LYS A CA 1
ATOM 726 C C . LYS A 1 99 ? -19.238 -2.095 -3.159 1.00 93.38 99 LYS A C 1
ATOM 728 O O . LYS A 1 99 ? -18.249 -1.511 -3.594 1.00 93.38 99 LYS A O 1
ATOM 733 N N . PRO A 1 100 ? -20.199 -1.424 -2.496 1.00 91.75 100 PRO A N 1
ATOM 734 C CA . PRO A 1 100 ? -20.219 0.038 -2.386 1.00 91.75 100 PRO A CA 1
ATOM 735 C C . PRO A 1 100 ? -19.079 0.624 -1.538 1.00 91.75 100 PRO A C 1
ATOM 737 O O . PRO A 1 100 ? -18.866 1.829 -1.560 1.00 91.75 100 PRO A O 1
ATOM 740 N N . ASN A 1 101 ? -18.362 -0.206 -0.776 1.00 91.19 101 ASN A N 1
ATOM 741 C CA . ASN A 1 101 ? -17.223 0.190 0.056 1.00 91.19 101 ASN A CA 1
ATOM 742 C C . ASN A 1 101 ? -15.860 -0.052 -0.622 1.00 91.19 101 ASN A C 1
ATOM 744 O O . ASN A 1 101 ? -14.835 -0.100 0.070 1.00 91.19 101 ASN A O 1
ATOM 748 N N . TYR A 1 102 ? -15.865 -0.258 -1.941 1.00 95.38 102 TYR A N 1
ATOM 749 C CA . TYR A 1 102 ? -14.666 -0.346 -2.756 1.00 95.38 102 TYR A CA 1
ATOM 750 C C . TYR A 1 102 ? -14.018 1.019 -2.953 1.00 95.38 102 TYR A C 1
ATOM 752 O O . TYR A 1 102 ? -14.681 2.001 -3.285 1.00 95.38 102 TYR A O 1
ATOM 760 N N . GLU A 1 103 ? -12.703 1.054 -2.804 1.00 95.44 103 GLU A N 1
ATOM 761 C CA . GLU A 1 103 ? -11.909 2.268 -2.912 1.00 95.44 103 GLU A CA 1
ATOM 762 C C . GLU A 1 103 ? 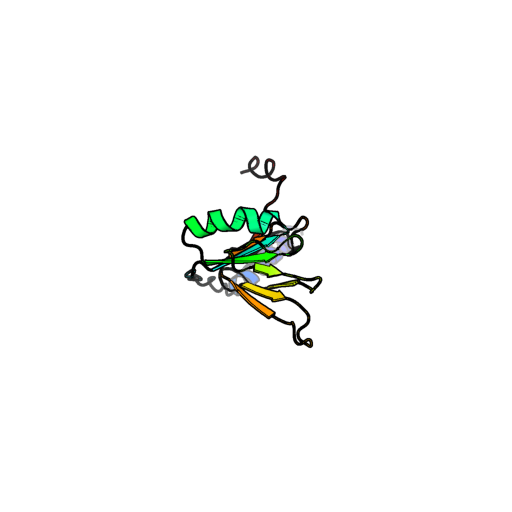-10.596 1.984 -3.643 1.00 95.44 103 GLU A C 1
ATOM 764 O O . GLU A 1 103 ? -10.062 0.871 -3.599 1.00 95.44 103 GLU A O 1
ATOM 769 N N . VAL A 1 104 ? -10.077 2.995 -4.342 1.00 96.44 104 VAL A N 1
ATOM 770 C CA . VAL A 1 104 ? -8.764 2.931 -4.990 1.00 96.44 104 VAL A CA 1
ATOM 771 C C . VAL A 1 104 ? -7.945 4.138 -4.583 1.00 96.44 104 VAL A C 1
ATOM 773 O O . VAL A 1 104 ? -8.317 5.270 -4.890 1.00 96.44 104 VAL A O 1
ATOM 776 N N . LEU A 1 105 ? -6.792 3.885 -3.971 1.00 95.94 105 LEU A N 1
ATOM 777 C CA . LEU A 1 105 ? -5.807 4.916 -3.668 1.00 95.94 105 LEU A CA 1
ATOM 778 C C . LEU A 1 105 ? -4.736 4.937 -4.748 1.00 95.94 105 LEU A C 1
ATOM 780 O O . LEU A 1 105 ? -4.216 3.893 -5.142 1.00 95.94 105 LEU A O 1
ATOM 784 N N . MET A 1 106 ? -4.403 6.136 -5.219 1.00 95.44 106 MET A N 1
ATOM 785 C CA . MET A 1 106 ? -3.279 6.355 -6.123 1.00 95.44 106 MET A CA 1
ATOM 786 C C . MET A 1 106 ? -2.147 7.022 -5.360 1.00 95.44 106 MET A C 1
ATOM 788 O O . MET A 1 106 ? -2.336 8.102 -4.800 1.00 95.44 106 MET A O 1
ATOM 792 N N . THR A 1 107 ? -0.976 6.396 -5.374 1.00 95.75 107 THR A N 1
ATOM 793 C CA . THR A 1 107 ? 0.185 6.858 -4.614 1.00 95.75 107 THR A CA 1
ATOM 794 C C . THR A 1 107 ? 1.468 6.695 -5.411 1.00 95.75 107 THR A C 1
ATOM 796 O O . THR A 1 107 ? 1.540 5.905 -6.357 1.00 95.75 107 THR A O 1
ATOM 799 N N . ASP A 1 108 ? 2.479 7.457 -5.017 1.00 94.69 108 ASP A N 1
ATOM 800 C CA . ASP A 1 108 ? 3.787 7.411 -5.648 1.00 94.69 108 ASP A CA 1
ATOM 801 C C . ASP A 1 108 ? 4.680 6.379 -4.963 1.00 94.69 108 ASP A C 1
ATOM 803 O O . ASP A 1 108 ? 5.431 5.657 -5.623 1.00 94.69 108 ASP A O 1
ATOM 807 N N . LEU A 1 109 ? 4.556 6.318 -3.635 1.00 94.31 109 LEU A N 1
ATOM 808 C CA . LEU A 1 109 ? 5.302 5.455 -2.736 1.00 94.31 109 LEU A CA 1
ATOM 809 C C . LEU A 1 109 ? 4.344 4.622 -1.881 1.00 94.31 109 LEU A C 1
ATOM 811 O O . LEU A 1 109 ? 3.265 5.086 -1.491 1.00 94.31 109 LEU A O 1
ATOM 815 N N . VAL A 1 110 ? 4.771 3.403 -1.569 1.00 95.50 110 VAL A N 1
ATOM 816 C CA . VAL A 1 110 ? 4.114 2.507 -0.618 1.00 95.50 110 VAL A CA 1
ATOM 817 C C . VAL A 1 110 ? 5.143 2.096 0.425 1.00 95.50 110 VAL A C 1
ATOM 819 O O . VAL A 1 110 ? 6.199 1.577 0.068 1.00 95.50 110 VAL A O 1
ATOM 822 N N . LEU A 1 111 ? 4.831 2.319 1.697 1.00 94.88 111 LEU A N 1
ATOM 823 C CA . LEU A 1 111 ? 5.569 1.770 2.827 1.00 94.88 111 LEU A CA 1
ATOM 824 C C . LEU A 1 111 ? 4.706 0.693 3.485 1.00 94.88 111 LEU A C 1
ATOM 826 O O . LEU A 1 111 ? 3.690 0.998 4.102 1.00 94.88 111 LEU A O 1
ATOM 830 N N . ASP A 1 112 ? 5.100 -0.560 3.320 1.00 94.38 112 ASP A N 1
ATOM 831 C CA . ASP A 1 112 ? 4.422 -1.730 3.857 1.00 94.38 112 ASP A CA 1
ATOM 832 C C . ASP A 1 112 ? 5.093 -2.172 5.162 1.00 94.38 112 ASP A C 1
ATOM 834 O O . ASP A 1 112 ? 6.215 -2.679 5.168 1.00 94.38 112 ASP A O 1
ATOM 838 N N . LEU A 1 113 ? 4.394 -1.950 6.271 1.00 93.69 113 LEU A N 1
ATOM 839 C CA . LEU A 1 113 ? 4.769 -2.368 7.622 1.00 93.69 113 LEU A CA 1
ATOM 840 C C . LEU A 1 113 ? 4.054 -3.667 8.032 1.00 93.69 113 LEU A C 1
ATOM 842 O O . LEU A 1 113 ? 4.091 -4.065 9.194 1.00 93.69 113 LEU A O 1
ATOM 846 N N . SER A 1 114 ? 3.367 -4.333 7.099 1.00 89.75 114 SER A N 1
ATOM 847 C CA . SER A 1 114 ? 2.675 -5.587 7.380 1.00 89.75 114 SER A CA 1
ATOM 848 C C . SER A 1 114 ? 3.670 -6.678 7.778 1.00 89.75 114 SER A C 1
ATOM 850 O O . SER A 1 114 ? 4.710 -6.851 7.148 1.00 89.75 114 SER A O 1
ATOM 852 N N . LYS A 1 115 ? 3.295 -7.512 8.759 1.00 86.00 115 LYS A N 1
ATOM 853 C CA . LYS A 1 115 ? 4.091 -8.687 9.183 1.00 86.00 115 LYS A CA 1
ATOM 854 C C . LYS A 1 115 ? 4.484 -9.610 8.029 1.00 86.00 115 LYS A C 1
ATOM 856 O O . LYS A 1 115 ? 5.482 -10.316 8.111 1.00 86.00 115 LYS A O 1
ATOM 861 N N . GLN A 1 116 ? 3.643 -9.670 7.001 1.00 88.44 116 GLN A N 1
ATOM 862 C CA . GLN A 1 116 ? 3.943 -10.339 5.746 1.00 88.44 116 GLN A CA 1
ATOM 863 C C . GLN A 1 116 ? 3.776 -9.327 4.616 1.00 88.44 116 GLN A C 1
ATOM 865 O O . GLN A 1 116 ? 2.709 -8.712 4.543 1.00 88.44 116 GLN A O 1
ATOM 870 N N . PRO A 1 117 ? 4.771 -9.181 3.724 1.00 90.88 117 PRO A N 1
ATOM 871 C CA . PRO A 1 117 ? 4.670 -8.256 2.607 1.00 90.88 117 PRO A CA 1
ATOM 872 C C . PRO A 1 117 ? 3.462 -8.564 1.724 1.00 90.88 117 PRO A C 1
ATOM 874 O O . PRO A 1 117 ? 3.260 -9.713 1.321 1.00 90.88 117 PRO A O 1
ATOM 877 N N . LEU A 1 118 ? 2.701 -7.537 1.347 1.00 92.62 118 LEU A N 1
ATOM 878 C CA . LEU A 1 118 ? 1.530 -7.705 0.474 1.00 92.62 118 LEU A CA 1
ATOM 879 C C . LEU A 1 118 ? 1.913 -8.137 -0.947 1.00 92.62 118 LEU A C 1
ATOM 881 O O . LEU A 1 118 ? 1.124 -8.769 -1.651 1.00 92.62 118 LEU A O 1
ATOM 885 N N . LEU A 1 119 ? 3.131 -7.808 -1.381 1.00 92.19 119 LEU A N 1
ATOM 886 C CA . LEU A 1 119 ? 3.699 -8.266 -2.644 1.00 92.19 119 LEU A CA 1
ATOM 887 C C . LEU A 1 119 ? 4.650 -9.440 -2.401 1.00 92.19 119 LEU A C 1
ATOM 889 O O . LEU A 1 119 ? 5.706 -9.274 -1.796 1.00 92.19 119 LEU A O 1
ATOM 893 N N . SER A 1 120 ? 4.335 -10.617 -2.941 1.00 89.06 120 SER A N 1
ATOM 894 C CA . SER A 1 120 ? 5.110 -11.853 -2.731 1.00 89.06 120 SER A CA 1
ATOM 895 C C . SER A 1 120 ? 6.334 -12.021 -3.645 1.00 89.06 120 SER A C 1
ATOM 897 O O . SER A 1 120 ? 7.122 -12.944 -3.459 1.00 89.06 120 SER A O 1
ATOM 899 N N . MET A 1 121 ? 6.516 -11.148 -4.639 1.00 87.00 121 MET A N 1
ATOM 900 C CA . MET A 1 121 ? 7.613 -11.251 -5.611 1.00 87.00 121 MET A CA 1
ATOM 901 C C . MET A 1 121 ? 9.003 -11.016 -4.978 1.00 87.00 121 MET A C 1
ATOM 903 O O . MET A 1 121 ? 9.102 -10.176 -4.082 1.00 87.00 121 MET A O 1
ATOM 907 N N . PRO A 1 122 ? 10.082 -11.681 -5.443 1.00 80.94 122 PRO A N 1
ATOM 908 C CA . PRO A 1 122 ? 11.421 -11.534 -4.855 1.00 80.94 122 PRO A CA 1
ATOM 909 C C . PRO A 1 122 ? 11.994 -10.114 -4.948 1.00 80.94 122 PRO A C 1
ATOM 911 O O . PRO A 1 122 ? 12.553 -9.613 -3.983 1.00 80.94 122 PRO A O 1
ATOM 914 N N . ILE A 1 123 ? 11.817 -9.451 -6.095 1.00 86.38 123 ILE A N 1
ATOM 915 C CA . ILE A 1 123 ? 12.255 -8.067 -6.320 1.00 86.38 123 ILE A CA 1
ATOM 916 C C . ILE A 1 123 ? 11.012 -7.181 -6.316 1.00 86.38 123 ILE A C 1
ATOM 918 O O . ILE A 1 123 ? 10.153 -7.331 -7.186 1.00 86.38 123 ILE A O 1
ATOM 922 N N . LYS A 1 124 ? 10.901 -6.278 -5.335 1.00 90.69 124 LYS A N 1
ATOM 923 C CA . LYS A 1 124 ? 9.758 -5.359 -5.228 1.00 90.69 124 LYS A CA 1
ATOM 924 C C . LYS A 1 124 ? 9.819 -4.280 -6.317 1.00 90.69 124 LYS A C 1
ATOM 926 O O . LYS A 1 124 ? 10.914 -3.880 -6.719 1.00 90.69 124 LYS A O 1
ATOM 931 N N . PRO A 1 125 ? 8.664 -3.790 -6.804 1.00 91.06 125 PRO A N 1
ATOM 932 C CA . PRO A 1 125 ? 8.651 -2.680 -7.744 1.00 91.06 125 PRO A CA 1
ATOM 933 C C . PRO A 1 125 ? 9.263 -1.428 -7.091 1.00 91.06 125 PRO A C 1
ATOM 935 O O . PRO A 1 125 ? 9.008 -1.176 -5.911 1.00 91.06 125 PRO A O 1
ATOM 938 N N . PRO A 1 126 ? 10.025 -0.606 -7.836 1.00 89.88 126 PRO A N 1
ATOM 939 C CA . PRO A 1 126 ? 10.573 0.637 -7.302 1.00 89.88 126 PRO A CA 1
ATOM 940 C C . PRO A 1 126 ? 9.486 1.520 -6.679 1.00 89.88 126 PRO A C 1
ATOM 942 O O . PRO A 1 126 ? 8.418 1.705 -7.270 1.00 89.88 126 PRO A O 1
ATOM 945 N N . GLY A 1 127 ? 9.768 2.062 -5.492 1.00 92.06 127 GLY A N 1
ATOM 946 C CA . GLY A 1 127 ? 8.825 2.856 -4.698 1.00 92.06 127 GLY A CA 1
ATOM 947 C C . GLY A 1 127 ? 7.936 2.042 -3.748 1.00 92.06 127 GLY A C 1
ATOM 948 O O . GLY A 1 127 ? 7.184 2.648 -2.990 1.00 92.06 127 GLY A O 1
ATOM 949 N N . TYR A 1 128 ? 8.028 0.708 -3.760 1.00 94.56 128 TYR A N 1
ATOM 950 C CA . TYR A 1 128 ? 7.444 -0.159 -2.738 1.00 94.56 128 TYR A CA 1
ATOM 951 C C . TYR A 1 128 ? 8.519 -0.580 -1.736 1.00 94.56 128 TYR A C 1
ATOM 953 O O . TYR A 1 128 ? 9.461 -1.290 -2.092 1.00 94.56 128 TYR A O 1
ATOM 961 N N . PHE A 1 129 ? 8.361 -0.161 -0.488 1.00 92.50 129 PHE A N 1
ATOM 962 C CA . PHE A 1 129 ? 9.266 -0.470 0.610 1.00 92.50 129 PHE A CA 1
ATOM 963 C C . PHE A 1 129 ? 8.575 -1.405 1.588 1.00 92.50 129 PHE A C 1
ATOM 965 O O . PHE A 1 129 ? 7.417 -1.191 1.929 1.00 92.50 129 PHE A O 1
ATOM 972 N N . VAL A 1 130 ? 9.294 -2.422 2.046 1.00 91.62 130 VAL A N 1
ATOM 973 C CA . VAL A 1 130 ? 8.873 -3.278 3.154 1.00 91.62 130 VAL A CA 1
ATOM 974 C C . VAL A 1 130 ? 9.742 -2.902 4.340 1.00 91.62 130 VAL A C 1
ATOM 976 O O . VAL A 1 130 ? 10.962 -2.842 4.189 1.00 91.62 130 VAL A O 1
ATOM 979 N N . ALA A 1 131 ? 9.142 -2.644 5.498 1.00 80.88 131 ALA A N 1
ATOM 980 C CA . ALA A 1 131 ? 9.910 -2.614 6.735 1.00 80.88 131 ALA A CA 1
ATOM 981 C C . ALA A 1 131 ? 10.210 -4.056 7.136 1.00 80.88 131 ALA A C 1
ATOM 983 O O . ALA A 1 131 ? 9.416 -4.706 7.814 1.00 80.88 131 ALA A O 1
ATOM 984 N N . ASP A 1 132 ? 11.329 -4.577 6.650 1.00 64.44 132 ASP A N 1
ATOM 985 C CA . ASP A 1 132 ? 11.850 -5.837 7.147 1.00 64.44 132 ASP A CA 1
ATOM 986 C C . ASP A 1 132 ? 12.560 -5.552 8.478 1.00 64.44 132 ASP A C 1
ATOM 988 O O . ASP A 1 132 ? 13.537 -4.805 8.542 1.00 64.44 132 ASP A O 1
ATOM 992 N N . ILE A 1 133 ? 11.986 -6.058 9.569 1.00 51.72 133 ILE A N 1
ATOM 993 C CA . ILE A 1 133 ? 12.508 -5.859 10.928 1.00 51.72 133 ILE A CA 1
ATOM 994 C C . ILE A 1 133 ? 13.771 -6.724 11.144 1.00 51.72 133 ILE A C 1
ATOM 996 O O . ILE A 1 133 ? 14.502 -6.482 12.100 1.00 51.72 133 ILE A O 1
ATOM 1000 N N . ASP A 1 134 ? 14.080 -7.662 10.234 1.00 47.16 134 ASP A N 1
ATOM 1001 C CA . ASP A 1 134 ? 15.220 -8.589 10.340 1.00 47.16 134 ASP A CA 1
ATOM 1002 C C . ASP A 1 134 ? 16.374 -8.314 9.341 1.00 47.16 134 ASP A C 1
ATOM 1004 O O . ASP A 1 134 ? 17.333 -9.087 9.263 1.00 47.16 134 ASP A O 1
ATOM 1008 N N . ASP A 1 135 ? 16.359 -7.195 8.609 1.00 46.31 135 ASP A N 1
ATOM 1009 C CA . ASP A 1 135 ? 17.323 -6.910 7.526 1.00 46.31 135 ASP A CA 1
ATOM 1010 C C . ASP A 1 135 ? 18.680 -6.329 7.998 1.00 46.31 135 ASP A C 1
ATOM 1012 O O . ASP A 1 135 ? 19.317 -5.533 7.309 1.00 46.31 135 ASP A O 1
ATOM 1016 N N . GLU A 1 136 ? 19.182 -6.740 9.170 1.00 44.75 136 GLU A N 1
ATOM 1017 C CA . GLU A 1 136 ? 20.594 -6.502 9.536 1.00 44.75 136 GLU A CA 1
ATOM 1018 C C . GLU A 1 136 ? 21.565 -7.420 8.761 1.00 44.75 136 GLU A C 1
ATOM 1020 O O . GLU A 1 136 ? 22.773 -7.184 8.755 1.00 44.75 136 GLU A O 1
ATOM 1025 N N . LEU A 1 137 ? 21.067 -8.455 8.071 1.00 42.84 137 LEU A N 1
ATOM 1026 C CA . LEU A 1 137 ? 21.904 -9.493 7.451 1.00 42.84 137 LEU A CA 1
ATOM 1027 C C . LEU A 1 137 ? 22.104 -9.369 5.930 1.00 42.84 137 LEU A C 1
ATOM 1029 O O . LEU A 1 137 ? 23.005 -10.025 5.408 1.00 42.84 137 LEU A O 1
ATOM 1033 N N . SER A 1 138 ? 21.353 -8.531 5.205 1.00 41.00 138 SER A N 1
ATOM 1034 C CA . SER A 1 138 ? 21.509 -8.397 3.741 1.00 41.00 138 SER A CA 1
ATOM 1035 C C . SER A 1 138 ? 22.507 -7.315 3.299 1.00 41.00 138 SER A C 1
ATOM 1037 O O . SER A 1 138 ? 22.937 -7.301 2.146 1.00 41.00 138 SER A O 1
ATOM 1039 N N . MET A 1 139 ? 22.957 -6.448 4.214 1.00 42.06 139 MET A N 1
ATOM 1040 C CA . MET A 1 139 ? 23.960 -5.404 3.937 1.00 42.06 139 MET A CA 1
ATOM 1041 C C . MET A 1 139 ? 25.419 -5.897 4.035 1.00 42.06 139 MET A C 1
ATOM 1043 O O . MET A 1 139 ? 2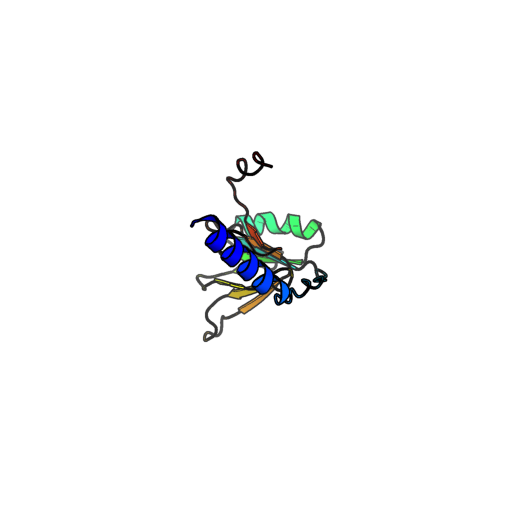6.344 -5.105 3.866 1.00 42.06 139 MET A O 1
ATOM 1047 N N . ALA A 1 140 ? 25.645 -7.188 4.307 1.00 40.25 140 ALA A N 1
ATOM 1048 C CA . ALA A 1 140 ? 26.981 -7.771 4.478 1.00 40.25 140 ALA A CA 1
ATOM 1049 C C . ALA A 1 140 ? 27.574 -8.423 3.209 1.00 40.25 140 ALA A C 1
ATOM 1051 O O . ALA A 1 140 ? 28.724 -8.857 3.245 1.00 40.25 140 ALA A O 1
ATOM 1052 N N . GLU A 1 141 ? 26.840 -8.481 2.091 1.00 39.28 141 GLU A N 1
ATOM 1053 C CA . GLU A 1 141 ? 27.312 -9.108 0.841 1.00 39.28 141 GLU A CA 1
ATOM 1054 C C . GLU A 1 141 ? 27.158 -8.197 -0.393 1.00 39.28 141 GLU A C 1
ATOM 1056 O O . GLU A 1 141 ? 26.553 -8.581 -1.397 1.00 39.28 141 GLU A O 1
ATOM 1061 N N . ALA A 1 142 ? 27.735 -6.991 -0.339 1.00 36.50 142 ALA A N 1
ATOM 1062 C CA . ALA A 1 142 ? 27.950 -6.134 -1.511 1.00 36.50 142 ALA A CA 1
ATOM 1063 C C . ALA A 1 142 ? 29.397 -5.628 -1.589 1.00 36.50 142 ALA A C 1
ATOM 1065 O O . ALA A 1 142 ? 29.929 -5.187 -0.545 1.00 36.50 142 ALA A O 1
#

Secondary structure (DSSP, 8-state):
-HHHHHHHHHHHHHHHHHT---------------EEEEEESHHHHHHHHHHHTTT-EEEEEESSSPPPTTS-EEE-TT--EEEE--TT-EEEEES-TTSTT-EEEEESEEEE--SS-S--SSSPPTTEEE--TTTTSGGG--

pLDDT: mean 83.1, std 14.72, range [36.5, 97.44]

Radius of gyration: 22.8 Å; chains: 1; bounding box: 56×53×54 Å

Sequence (142 aa):
MNNAVNRNAVEAAQAAVKNMVVAPTGLVEYTSQGRCVVIGAAEAAEFAPRLSEVSLQVQVLLTDGPDEPGLPVIPLGKREIKVEGHMGAFKIHIGDKEKPNYEVLMTDLVLDLSKQPLLSMPIKPPGYFVADIDDELSMAEA